Protein AF-A0A961DJK3-F1 (afdb_monomer)

Foldseek 3Di:
DKDKDKDFFDWDFAQDDDDPVSNVHTDIDTDIDMDIDDCPVVVD

Secondary structure (DSSP, 8-state):
-EEEEEEEEEEEEE---SSGGGGSS-EEEEEEEEEEEEGGGT--

pLDDT: mean 91.54, std 8.76, range [53.12, 98.12]

Nearest PDB structures (foldseek):
  3o1k-assembly1_B  TM=8.493E-01  e=1.159E-01  Vibrio 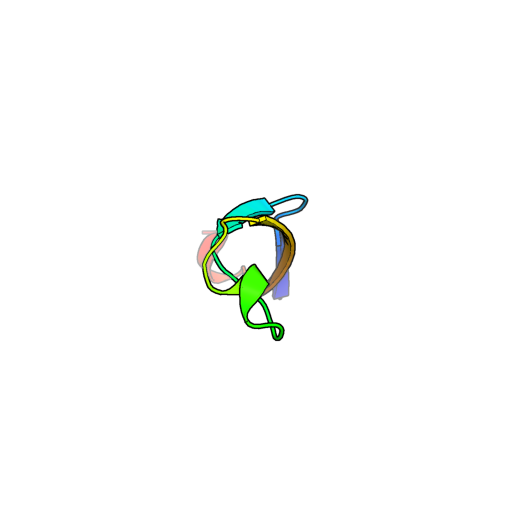cholerae O1 biovar El Tor str. N16961
  1b9l-assembly1_A  TM=8.123E-01  e=1.244E-01  Escherichia coli
  2cg8-assembly1_A-2  TM=8.615E-01  e=1.648E-01  Streptococcus pneumoniae
  7su7-assembly1_D  TM=8.526E-01  e=2.342E-01  Yersinia pestis
  7su4-assembly1_C-2  TM=8.602E-01  e=3.102E-01  Yersinia pestis

Sequence (44 aa):
MIGTISVEGLEIECIIGIHPEERDKPQVLLVDVELDRDFAAAAE

Radius of gyration: 16.54 Å; Cα contacts (8 Å, |Δi|>4): 67; chains: 1; bounding box: 31×14×47 Å

Mean predicted aligned error: 5.07 Å

Solvent-accessible surface area (backbone atoms only — not comparable to full-atom values): 2837 Å² total; per-residue (Å²): 87,80,46,73,52,74,48,76,73,45,76,41,83,41,66,63,63,87,54,76,76,31,63,79,38,76,42,82,43,78,42,72,50,76,42,83,42,69,44,60,82,72,75,115

Structure (mmCIF, N/CA/C/O backbone):
data_AF-A0A961DJK3-F1
#
_entry.id   AF-A0A961DJK3-F1
#
loop_
_atom_site.group_PDB
_atom_site.id
_atom_site.type_symbol
_atom_site.label_atom_id
_atom_site.label_alt_id
_atom_site.label_comp_id
_atom_site.label_asym_id
_atom_site.label_entity_id
_atom_site.label_seq_id
_atom_site.pdbx_PDB_ins_code
_atom_site.Cartn_x
_atom_site.Cartn_y
_atom_site.Cartn_z
_atom_site.occupancy
_atom_site.B_iso_or_equiv
_atom_site.auth_seq_id
_atom_site.auth_comp_id
_atom_site.auth_asym_id
_atom_site.auth_atom_id
_atom_site.pdbx_PDB_model_num
ATOM 1 N N . MET A 1 1 ? 15.268 -2.340 -19.931 1.00 78.50 1 MET A N 1
ATOM 2 C CA . MET A 1 1 ? 15.295 -1.047 -19.209 1.00 78.50 1 MET A CA 1
ATOM 3 C C . MET A 1 1 ? 14.475 -1.256 -17.953 1.00 78.50 1 MET A C 1
ATOM 5 O O . MET A 1 1 ? 13.282 -1.491 -18.087 1.00 78.50 1 MET A O 1
ATOM 9 N N . ILE A 1 2 ? 15.093 -1.233 -16.768 1.00 83.56 2 ILE A N 1
ATOM 10 C CA . ILE A 1 2 ? 14.321 -1.301 -15.521 1.00 83.56 2 ILE A CA 1
ATOM 11 C C . ILE A 1 2 ? 13.639 0.047 -15.326 1.00 83.56 2 ILE A C 1
ATOM 13 O O . ILE A 1 2 ? 14.308 1.079 -15.362 1.00 83.56 2 ILE A O 1
ATOM 17 N N . GLY A 1 3 ? 12.327 0.030 -15.153 1.00 88.69 3 GLY A N 1
ATOM 18 C CA . GLY A 1 3 ? 11.587 1.183 -14.676 1.00 88.69 3 GLY A CA 1
ATOM 19 C C . GLY A 1 3 ? 10.548 0.758 -13.648 1.00 88.69 3 GLY A C 1
ATOM 20 O O . GLY A 1 3 ? 10.351 -0.431 -13.393 1.00 88.69 3 GLY A O 1
ATOM 21 N N . THR A 1 4 ? 9.910 1.750 -13.043 1.00 94.62 4 THR A N 1
ATOM 22 C CA . THR A 1 4 ? 9.023 1.554 -11.897 1.00 94.62 4 THR A CA 1
ATOM 23 C C . THR A 1 4 ? 7.594 1.880 -12.308 1.00 94.62 4 THR A C 1
ATOM 25 O O . THR A 1 4 ? 7.333 2.923 -12.907 1.00 94.62 4 THR A O 1
ATOM 28 N N . ILE 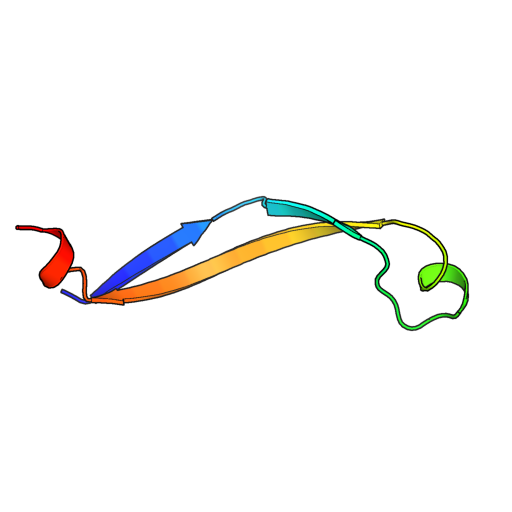A 1 5 ? 6.669 0.966 -12.023 1.00 94.81 5 ILE A N 1
ATOM 29 C CA . ILE A 1 5 ? 5.227 1.215 -12.096 1.00 94.81 5 ILE A CA 1
ATOM 30 C C . ILE A 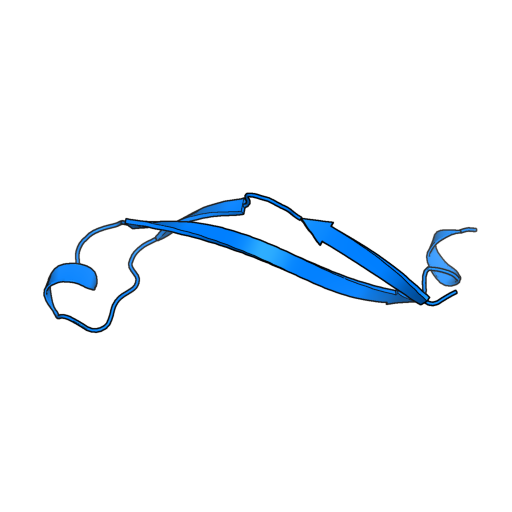1 5 ? 4.779 1.607 -10.694 1.00 94.81 5 ILE A C 1
ATOM 32 O O . ILE A 1 5 ? 5.013 0.841 -9.761 1.00 94.81 5 ILE A O 1
ATOM 36 N N . SER A 1 6 ? 4.116 2.750 -10.551 1.00 95.94 6 SER A N 1
ATOM 37 C CA . SER A 1 6 ? 3.525 3.173 -9.283 1.00 95.94 6 SER A CA 1
ATOM 38 C C . SER A 1 6 ? 2.004 3.287 -9.377 1.00 95.94 6 SER A C 1
ATOM 40 O O . SER A 1 6 ? 1.441 3.593 -10.431 1.00 95.94 6 SER A O 1
ATOM 42 N N . VAL A 1 7 ? 1.337 3.017 -8.257 1.00 97.56 7 VAL A N 1
ATOM 43 C CA . VAL A 1 7 ? -0.060 3.380 -8.007 1.00 97.56 7 VAL A CA 1
ATOM 44 C C . VAL A 1 7 ? -0.080 4.163 -6.707 1.00 97.56 7 VAL A C 1
ATOM 46 O O . VAL A 1 7 ? 0.362 3.654 -5.679 1.00 97.56 7 VAL A O 1
ATOM 49 N N . GLU A 1 8 ? -0.591 5.386 -6.772 1.00 97.56 8 GLU A N 1
ATOM 50 C CA . GLU A 1 8 ? -0.673 6.301 -5.634 1.00 97.56 8 GLU A CA 1
ATOM 51 C C . GLU A 1 8 ? -2.127 6.461 -5.184 1.00 97.56 8 GLU A C 1
ATOM 53 O O . GLU A 1 8 ? 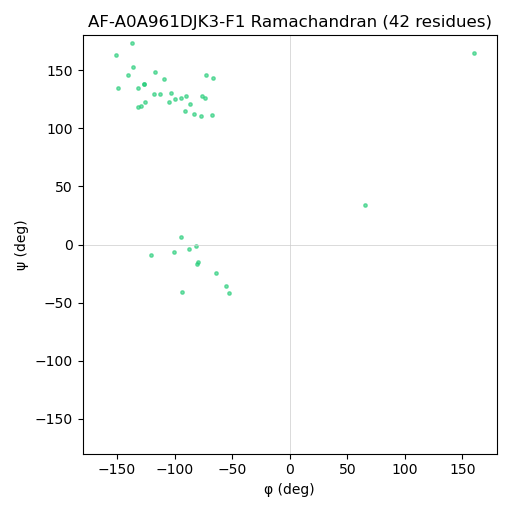-3.043 6.513 -6.011 1.00 97.56 8 GLU A O 1
ATOM 58 N N . GLY A 1 9 ? -2.340 6.552 -3.873 1.00 96.94 9 GLY A N 1
ATOM 59 C CA . GLY A 1 9 ? -3.651 6.798 -3.279 1.00 96.94 9 GLY A CA 1
ATOM 60 C C . GLY A 1 9 ? -4.657 5.669 -3.503 1.00 96.94 9 GLY A C 1
ATOM 61 O O . GLY A 1 9 ? -5.849 5.941 -3.657 1.00 96.94 9 GLY A O 1
ATOM 62 N N . LEU A 1 10 ? -4.209 4.408 -3.542 1.00 97.50 10 LEU A N 1
ATOM 63 C CA . LEU A 1 10 ? -5.122 3.273 -3.635 1.00 97.50 10 LEU A CA 1
ATOM 64 C C . LEU A 1 10 ? -5.927 3.163 -2.338 1.00 97.50 10 LEU A C 1
ATOM 66 O O . LEU A 1 10 ? -5.388 2.813 -1.289 1.00 97.50 10 LEU A O 1
ATOM 70 N N . GLU A 1 11 ? -7.223 3.440 -2.432 1.00 98.06 11 GLU A N 1
ATOM 71 C CA . GLU A 1 11 ? -8.165 3.301 -1.328 1.00 98.06 11 GLU A CA 1
ATOM 72 C C . GLU A 1 11 ? -8.786 1.898 -1.317 1.00 98.06 11 GLU A C 1
ATOM 74 O O . GLU A 1 11 ? -9.319 1.426 -2.325 1.00 98.06 11 GLU A O 1
ATOM 79 N N . ILE A 1 12 ? -8.717 1.222 -0.171 1.00 97.38 12 ILE A N 1
ATOM 80 C CA . ILE A 1 12 ? -9.259 -0.122 0.034 1.00 97.38 12 ILE A CA 1
ATOM 81 C C . ILE A 1 12 ? -10.135 -0.107 1.284 1.00 97.38 12 ILE A C 1
ATOM 83 O O . ILE A 1 12 ? -9.641 0.124 2.384 1.00 97.38 12 ILE A O 1
ATOM 87 N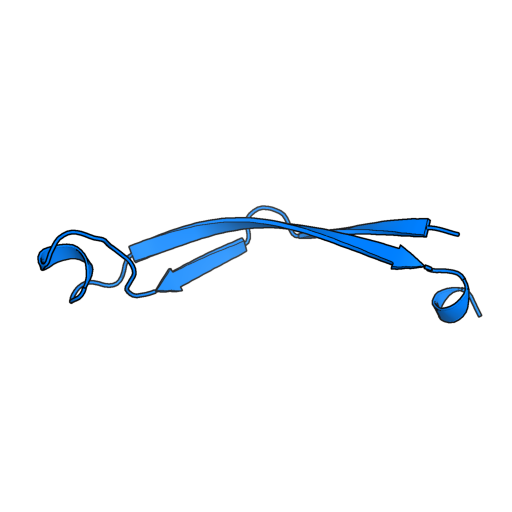 N . GLU A 1 13 ? -11.423 -0.413 1.139 1.00 97.44 13 GLU A N 1
ATOM 88 C CA . GLU A 1 13 ? -12.293 -0.698 2.281 1.00 97.44 13 GLU A CA 1
ATOM 89 C C . GLU A 1 13 ? -12.125 -2.169 2.690 1.00 97.44 13 GLU A C 1
ATOM 91 O O . GLU A 1 13 ? -12.465 -3.085 1.936 1.00 97.44 13 GLU A O 1
ATOM 96 N N . CYS A 1 14 ? -11.557 -2.421 3.870 1.00 96.25 14 CY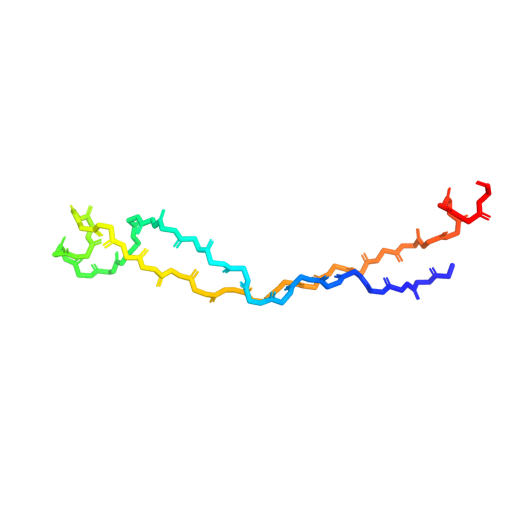S A N 1
ATOM 97 C CA . CYS A 1 14 ? -11.302 -3.778 4.345 1.00 96.25 14 CYS A CA 1
ATOM 98 C C . CYS A 1 14 ? -11.338 -3.897 5.872 1.00 96.25 14 CYS A C 1
ATOM 100 O O . CYS A 1 14 ? -11.263 -2.917 6.606 1.00 96.25 14 CYS A O 1
ATOM 102 N N . ILE A 1 15 ? -11.461 -5.130 6.363 1.00 97.06 15 ILE A N 1
ATOM 103 C CA . ILE A 1 15 ? -11.316 -5.444 7.786 1.00 97.06 15 ILE A CA 1
ATOM 104 C C . ILE A 1 15 ? -9.848 -5.786 8.037 1.00 97.06 15 ILE A C 1
ATOM 106 O O . ILE A 1 15 ? -9.337 -6.787 7.531 1.00 97.06 15 ILE A O 1
ATOM 110 N N . ILE A 1 16 ? -9.169 -4.960 8.823 1.00 94.31 16 ILE A N 1
ATOM 111 C CA . ILE A 1 16 ? -7.749 -5.103 9.147 1.00 94.31 16 ILE A CA 1
ATOM 112 C C . ILE A 1 16 ? -7.511 -4.548 10.544 1.00 94.31 16 ILE A C 1
ATOM 114 O O . ILE A 1 16 ? -7.994 -3.470 10.841 1.00 94.31 16 ILE A O 1
ATOM 118 N N . GLY A 1 17 ? -6.772 -5.238 11.409 1.00 90.81 17 GLY A N 1
ATOM 119 C CA . GLY A 1 17 ? -6.377 -4.655 12.692 1.00 90.81 17 GLY A CA 1
ATOM 120 C C . GLY A 1 17 ? -5.970 -5.656 13.760 1.00 90.81 17 GLY A C 1
ATOM 121 O O . GLY A 1 17 ? -6.183 -6.870 13.654 1.00 90.81 17 GLY A O 1
ATOM 122 N N . ILE A 1 18 ? -5.315 -5.133 14.792 1.00 93.94 18 ILE A N 1
ATOM 123 C CA . ILE A 1 18 ? -4.700 -5.924 15.859 1.00 93.94 18 ILE A CA 1
ATOM 124 C C . ILE A 1 18 ? -5.686 -6.072 17.017 1.00 93.94 18 ILE A C 1
ATOM 126 O O . ILE A 1 18 ? -5.813 -7.177 17.560 1.00 93.94 18 ILE A O 1
ATOM 130 N N . HIS A 1 19 ? -6.405 -5.002 17.355 1.00 94.06 19 HIS A N 1
ATOM 131 C CA . HIS A 1 19 ? -7.418 -4.981 18.397 1.00 94.06 19 HIS A CA 1
ATOM 132 C C . HIS A 1 19 ? -8.677 -5.740 17.963 1.00 94.06 19 HIS A C 1
ATOM 134 O O . HIS A 1 19 ? -9.041 -5.712 16.787 1.00 94.06 19 HIS A O 1
ATOM 140 N N . PRO A 1 20 ? -9.371 -6.418 18.898 1.00 93.00 20 PRO A N 1
ATOM 141 C CA . PRO A 1 20 ? -10.572 -7.185 18.576 1.00 93.00 20 PRO A CA 1
ATOM 142 C C . PRO A 1 20 ? -11.621 -6.373 17.806 1.00 93.00 20 PRO A C 1
ATOM 144 O O . PRO A 1 20 ? -12.148 -6.851 16.814 1.00 93.00 20 PRO A O 1
ATOM 147 N N . GLU A 1 21 ? -11.850 -5.120 18.196 1.00 91.31 21 GLU A N 1
ATOM 148 C CA . GLU A 1 21 ? -12.822 -4.226 17.551 1.00 91.31 21 GLU A CA 1
ATOM 149 C C . GLU A 1 21 ? -12.516 -3.870 16.090 1.00 91.31 21 GLU A C 1
ATOM 151 O O . GLU A 1 21 ? -13.438 -3.547 15.341 1.00 91.31 21 GLU A O 1
ATOM 156 N N . GLU A 1 22 ? -11.249 -3.935 15.679 1.00 91.75 22 GLU A N 1
ATOM 157 C CA . GLU A 1 22 ? -10.811 -3.655 14.308 1.00 91.75 22 GLU A CA 1
ATOM 158 C C . GLU A 1 22 ? -11.031 -4.861 13.376 1.00 91.75 22 GLU A C 1
ATOM 160 O O . GLU A 1 22 ? -11.024 -4.720 12.157 1.00 91.75 22 GLU A O 1
ATOM 165 N N . ARG A 1 23 ? -11.242 -6.061 13.937 1.00 92.56 23 ARG A N 1
ATOM 166 C CA . ARG A 1 23 ? -11.427 -7.317 13.182 1.00 92.56 23 ARG A CA 1
ATOM 167 C C . ARG A 1 23 ? -12.870 -7.585 12.770 1.00 92.56 23 ARG A C 1
ATOM 169 O O . ARG A 1 23 ? -13.125 -8.556 12.067 1.00 92.56 23 ARG A O 1
ATOM 176 N N . ASP A 1 24 ? -13.790 -6.731 13.196 1.00 95.50 24 ASP A N 1
ATOM 177 C CA . ASP A 1 24 ? -15.219 -6.857 12.905 1.00 95.50 24 ASP A CA 1
ATOM 178 C C . ASP A 1 24 ? -15.771 -5.638 12.148 1.00 95.50 24 ASP A C 1
ATOM 180 O O . ASP A 1 24 ? -16.915 -5.658 11.693 1.00 95.50 24 ASP A O 1
ATOM 184 N N . LYS A 1 25 ? -14.981 -4.564 12.006 1.00 95.06 25 LYS A N 1
ATOM 185 C CA . LYS A 1 25 ? -15.408 -3.304 11.387 1.00 95.06 25 LYS A CA 1
ATOM 186 C C . LYS A 1 25 ? -14.575 -3.000 10.139 1.00 95.06 25 LYS A C 1
ATOM 188 O O . LYS A 1 25 ? -13.349 -3.039 10.229 1.00 95.06 25 LYS A O 1
ATOM 193 N N . PRO A 1 26 ? -15.206 -2.685 8.993 1.00 95.31 26 PRO A N 1
ATOM 194 C CA . PRO A 1 26 ? -14.482 -2.232 7.814 1.00 95.31 26 PRO A CA 1
ATOM 195 C C . PRO A 1 26 ? -13.845 -0.862 8.066 1.00 95.31 26 PRO A C 1
ATOM 197 O O . PRO A 1 26 ? -14.406 -0.010 8.760 1.00 95.31 26 PRO A O 1
ATOM 200 N N . GLN A 1 27 ? -12.654 -0.680 7.508 1.00 95.88 27 GLN A N 1
ATOM 201 C CA . GLN A 1 27 ? -11.807 0.497 7.635 1.00 95.88 27 GLN A CA 1
ATOM 202 C C . GLN A 1 27 ? -11.248 0.862 6.259 1.00 95.88 27 GLN A C 1
ATOM 204 O O . GLN A 1 27 ? -11.066 -0.009 5.408 1.00 95.88 27 GLN A O 1
ATOM 209 N N . VAL A 1 28 ? -10.944 2.141 6.052 1.00 96.69 28 VAL A N 1
ATOM 210 C CA . VAL A 1 28 ? -10.277 2.605 4.833 1.00 96.69 28 VAL A CA 1
ATOM 211 C C . VAL A 1 28 ? -8.765 2.492 5.006 1.00 96.69 28 VAL A C 1
ATOM 213 O O . VAL A 1 28 ? -8.187 3.113 5.898 1.00 96.69 28 VAL A O 1
ATOM 216 N N . LEU A 1 29 ? -8.126 1.720 4.132 1.00 96.44 29 LEU A N 1
ATOM 217 C CA . LEU A 1 29 ? -6.680 1.627 3.992 1.00 96.44 29 LEU A CA 1
ATOM 218 C C . LEU A 1 29 ? -6.248 2.394 2.737 1.00 96.44 29 LEU A C 1
ATOM 220 O O . LEU A 1 29 ? -6.700 2.085 1.638 1.00 96.44 29 LEU A O 1
ATOM 224 N N . LEU A 1 30 ? -5.356 3.369 2.910 1.00 97.94 30 LEU A N 1
ATOM 225 C CA . LEU A 1 30 ? -4.704 4.093 1.817 1.00 97.94 30 LEU A CA 1
ATOM 226 C C . LEU A 1 30 ? -3.305 3.518 1.601 1.00 97.94 30 LEU A C 1
ATOM 228 O O . LEU A 1 30 ? -2.522 3.439 2.550 1.00 97.94 30 LEU A O 1
ATOM 232 N N . VAL A 1 31 ? -3.008 3.101 0.371 1.00 97.44 31 VAL A N 1
ATOM 233 C CA . VAL A 1 31 ? -1.740 2.454 0.018 1.00 97.44 31 VAL A CA 1
ATOM 234 C C . VAL A 1 31 ? -1.138 3.092 -1.227 1.00 97.44 31 VAL A C 1
ATOM 236 O O . VAL A 1 31 ? -1.816 3.257 -2.239 1.00 97.44 31 VAL A O 1
ATOM 239 N N . ASP A 1 32 ? 0.162 3.354 -1.163 1.00 98.12 32 ASP A N 1
ATOM 240 C CA . ASP A 1 32 ? 0.995 3.613 -2.332 1.00 98.12 32 ASP A CA 1
ATOM 241 C C . ASP A 1 32 ? 1.815 2.351 -2.620 1.00 98.12 32 ASP A C 1
ATOM 243 O O . ASP A 1 32 ? 2.408 1.763 -1.708 1.00 98.12 32 ASP A O 1
ATOM 247 N N . VAL A 1 33 ? 1.814 1.889 -3.870 1.00 97.19 33 VAL A N 1
ATOM 248 C CA . VAL A 1 33 ? 2.555 0.688 -4.283 1.00 97.19 33 VAL A CA 1
ATOM 249 C C . VAL A 1 33 ? 3.465 0.984 -5.461 1.00 97.19 33 VAL A C 1
ATOM 251 O O . VAL A 1 33 ? 3.069 1.642 -6.419 1.00 97.19 33 VAL A O 1
ATOM 254 N N . GLU A 1 34 ? 4.674 0.435 -5.405 1.00 97.12 34 GLU A N 1
ATOM 255 C CA . GLU A 1 34 ? 5.687 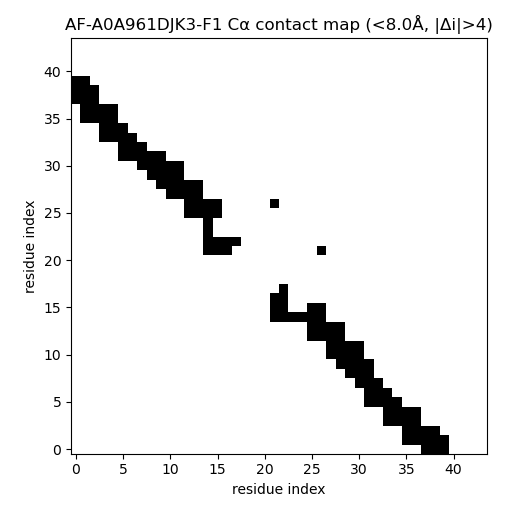0.549 -6.450 1.00 97.12 34 GLU A CA 1
ATOM 256 C C . GLU A 1 34 ? 6.169 -0.845 -6.851 1.00 97.12 34 GLU A C 1
ATOM 258 O O . GLU A 1 34 ? 6.370 -1.728 -6.012 1.00 97.12 34 GLU A O 1
ATOM 263 N N . LEU A 1 35 ? 6.343 -1.054 -8.153 1.00 94.75 35 LEU A N 1
ATOM 264 C CA . LEU A 1 35 ? 6.839 -2.297 -8.720 1.00 94.75 35 LEU A CA 1
ATOM 265 C C . LEU A 1 35 ? 7.944 -2.004 -9.727 1.00 94.75 35 LEU A C 1
ATOM 267 O O . LEU A 1 35 ? 7.693 -1.421 -10.785 1.00 94.75 35 LEU A O 1
ATOM 271 N N . ASP A 1 36 ? 9.138 -2.512 -9.447 1.00 93.81 36 ASP A N 1
ATOM 272 C CA . ASP A 1 36 ? 10.225 -2.519 -10.416 1.00 93.81 36 ASP A CA 1
ATOM 273 C C . ASP A 1 36 ? 10.008 -3.617 -11.458 1.00 93.81 36 ASP A C 1
ATOM 275 O O . ASP A 1 36 ? 9.808 -4.798 -11.143 1.00 93.81 36 ASP A O 1
ATOM 279 N N . ARG A 1 37 ? 10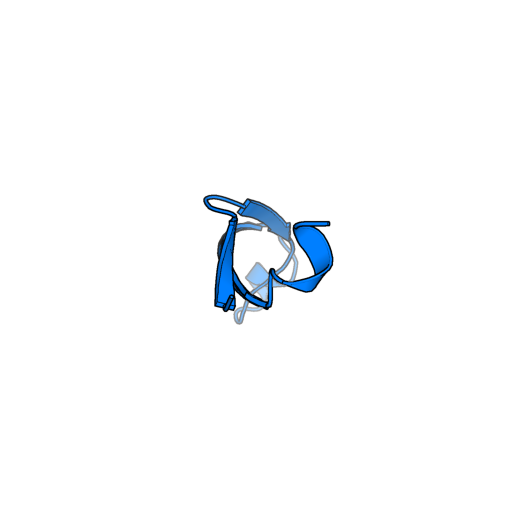.061 -3.233 -12.733 1.00 88.94 37 ARG A N 1
ATOM 280 C CA . ARG A 1 37 ? 9.876 -4.140 -13.864 1.00 88.94 37 ARG A CA 1
ATOM 281 C C . ARG A 1 37 ? 10.835 -3.810 -14.997 1.00 88.94 37 ARG A C 1
ATOM 283 O O . ARG A 1 37 ? 11.148 -2.655 -15.267 1.00 88.94 37 ARG A O 1
ATOM 290 N N . ASP A 1 38 ? 11.282 -4.845 -15.708 1.00 88.38 38 ASP A N 1
ATOM 291 C CA . ASP A 1 38 ? 11.956 -4.645 -16.989 1.00 88.38 38 ASP A CA 1
ATOM 292 C C . ASP A 1 38 ? 10.918 -4.338 -18.072 1.00 88.38 38 ASP A C 1
ATOM 294 O O . ASP A 1 38 ? 10.133 -5.206 -18.462 1.00 88.38 38 ASP A O 1
ATOM 298 N N . PHE A 1 39 ? 10.921 -3.099 -18.557 1.00 86.00 39 PHE A N 1
ATOM 299 C CA . PHE A 1 39 ? 10.041 -2.636 -19.626 1.00 86.00 39 PHE A CA 1
ATOM 300 C C . PHE A 1 39 ? 10.541 -2.998 -21.024 1.00 86.00 39 PHE A C 1
ATOM 302 O O . PHE A 1 39 ? 9.848 -2.711 -21.996 1.00 86.00 39 PHE A O 1
ATOM 309 N N . ALA A 1 40 ? 11.702 -3.652 -21.157 1.00 81.94 40 ALA A N 1
ATOM 310 C CA . ALA A 1 40 ? 12.229 -4.039 -22.467 1.00 81.94 40 ALA A CA 1
ATOM 311 C C . ALA A 1 40 ? 11.235 -4.886 -23.282 1.00 81.94 40 ALA A C 1
ATOM 313 O O . ALA A 1 40 ? 11.146 -4.708 -24.488 1.00 81.94 40 ALA A O 1
ATOM 314 N N . ALA A 1 41 ? 10.459 -5.756 -22.627 1.00 76.44 41 ALA A N 1
ATOM 315 C CA . ALA A 1 41 ? 9.463 -6.606 -23.284 1.00 76.44 41 ALA A CA 1
ATOM 316 C C . ALA A 1 41 ? 8.132 -5.895 -23.608 1.00 76.44 41 ALA A C 1
ATOM 318 O O . ALA A 1 41 ? 7.334 -6.435 -24.362 1.00 76.44 41 ALA A O 1
ATOM 319 N N . ALA A 1 42 ? 7.866 -4.727 -23.016 1.00 76.38 42 ALA A N 1
ATOM 320 C CA . ALA A 1 42 ? 6.617 -3.979 -23.199 1.00 76.38 42 ALA A CA 1
ATOM 321 C C . ALA A 1 42 ? 6.749 -2.817 -24.201 1.00 76.38 42 ALA A C 1
ATOM 323 O O . ALA A 1 42 ? 5.760 -2.155 -24.500 1.00 76.38 42 ALA A O 1
ATOM 324 N N . ALA A 1 43 ? 7.967 -2.542 -24.673 1.00 71.88 43 ALA A N 1
ATOM 325 C CA . ALA A 1 43 ? 8.283 -1.451 -25.591 1.00 71.88 43 ALA A CA 1
ATOM 326 C C . ALA A 1 43 ? 8.298 -1.872 -27.079 1.00 71.88 43 ALA A C 1
ATOM 328 O O . ALA A 1 43 ? 8.712 -1.064 -27.911 1.00 71.88 43 ALA A O 1
ATOM 329 N N . GLU A 1 44 ? 7.897 -3.111 -27.397 1.00 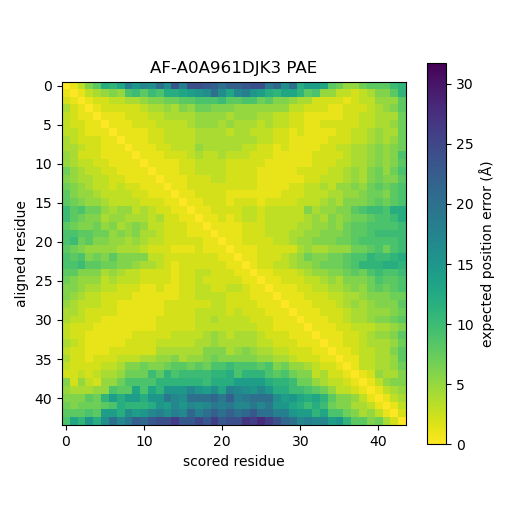53.12 44 GLU A N 1
ATOM 330 C CA . GLU A 1 44 ? 7.763 -3.644 -28.769 1.00 53.12 44 GLU A CA 1
ATOM 331 C C . GLU A 1 44 ? 6.341 -3.466 -29.322 1.00 53.12 44 GLU A C 1
ATOM 333 O O . GLU A 1 44 ? 5.373 -3.700 -28.560 1.00 53.12 44 GLU A O 1
#